Protein AF-A0A4P8XY21-F1 (afdb_monomer_lite)

Foldseek 3Di:
DDPLVVLVPDDDDCPDPSVVVNVVCVVCVVVCCVCVVPVVDDNDCVVVVVVPDDD

InterPro domains:
  IPR004291 Transposase IS66, central domain [PF03050] (8-54)

Secondary structure (DSSP, 8-state):
--HHHHHHT----TTSHHHHHHHHHHHTHHHHTGGGT-TTS-S--HHHHHHHS--

Structure (mmCIF, N/CA/C/O backbone):
data_AF-A0A4P8XY21-F1
#
_entry.id   AF-A0A4P8XY21-F1
#
loop_
_atom_site.group_PDB
_atom_site.id
_atom_site.type_symbol
_atom_site.label_atom_id
_atom_site.label_alt_id
_atom_site.label_comp_id
_atom_site.label_asym_id
_atom_site.label_entity_id
_atom_site.label_seq_id
_atom_site.pdbx_PDB_ins_code
_atom_site.Cartn_x
_atom_site.Cartn_y
_atom_site.Cartn_z
_atom_site.occupancy
_atom_site.B_iso_or_equiv
_atom_site.auth_seq_id
_atom_site.auth_comp_id
_atom_site.auth_asym_id
_atom_site.auth_atom_id
_atom_site.pdbx_PDB_model_num
ATOM 1 N N . MET A 1 1 ? -14.145 -3.385 -14.352 1.00 57.12 1 MET A N 1
ATOM 2 C CA . MET A 1 1 ? -14.273 -3.162 -12.895 1.00 57.12 1 MET A CA 1
ATOM 3 C C . MET A 1 1 ? -12.997 -3.660 -12.238 1.00 57.12 1 MET A C 1
ATOM 5 O O . MET A 1 1 ? -12.804 -4.863 -12.168 1.00 57.12 1 MET A O 1
ATOM 9 N N . THR A 1 2 ? -12.074 -2.763 -11.887 1.00 83.19 2 THR A N 1
ATOM 10 C CA . THR A 1 2 ? -10.790 -3.140 -11.272 1.00 83.19 2 THR A CA 1
ATOM 11 C C . THR A 1 2 ? -10.974 -3.387 -9.773 1.00 83.19 2 THR A C 1
ATOM 13 O O . THR A 1 2 ? -11.844 -2.778 -9.148 1.00 83.19 2 THR A O 1
ATOM 16 N N . LEU A 1 3 ? -10.148 -4.260 -9.188 1.00 83.06 3 LEU A N 1
ATOM 17 C CA . LEU A 1 3 ? -10.147 -4.578 -7.752 1.00 83.06 3 LEU A CA 1
ATOM 18 C C . LEU A 1 3 ? -10.139 -3.318 -6.868 1.00 83.06 3 LEU A C 1
ATOM 20 O O . LEU A 1 3 ? -10.852 -3.253 -5.872 1.00 83.06 3 LEU A O 1
ATOM 24 N N . LEU A 1 4 ? -9.376 -2.296 -7.267 1.00 84.69 4 LEU A N 1
ATOM 25 C CA . LEU A 1 4 ? -9.281 -1.035 -6.537 1.00 84.69 4 LEU A CA 1
ATOM 26 C C . LEU A 1 4 ? -10.607 -0.261 -6.521 1.00 84.69 4 LEU A C 1
ATOM 28 O O . LEU A 1 4 ? -11.053 0.160 -5.462 1.00 84.69 4 LEU A O 1
ATOM 32 N N . CYS A 1 5 ? -11.278 -0.144 -7.670 1.00 86.19 5 CYS A N 1
ATOM 33 C CA . CYS A 1 5 ? -12.577 0.529 -7.760 1.00 86.19 5 CYS A CA 1
ATOM 34 C C . CYS A 1 5 ? -13.653 -0.194 -6.929 1.00 86.19 5 CYS A C 1
ATOM 36 O O . CYS A 1 5 ? -14.559 0.434 -6.385 1.00 86.19 5 CYS A O 1
ATOM 38 N N . TRP A 1 6 ? -13.561 -1.523 -6.815 1.00 87.75 6 TRP A N 1
ATOM 39 C CA . TRP A 1 6 ? -14.416 -2.291 -5.910 1.00 87.75 6 TRP A CA 1
ATOM 40 C C . TRP A 1 6 ? -14.076 -2.028 -4.434 1.00 87.75 6 TRP A C 1
ATOM 42 O O . TRP A 1 6 ? -14.992 -1.849 -3.630 1.00 87.75 6 TRP A O 1
ATOM 52 N N . ALA A 1 7 ? -12.785 -1.952 -4.092 1.00 86.44 7 ALA A N 1
ATOM 53 C CA . ALA A 1 7 ? -12.305 -1.703 -2.734 1.00 86.44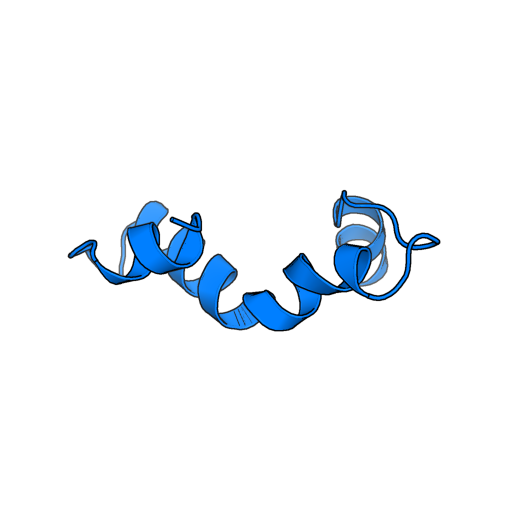 7 ALA A CA 1
ATOM 54 C C . ALA A 1 7 ? -12.704 -0.311 -2.207 1.00 86.44 7 ALA A C 1
ATOM 56 O O . ALA A 1 7 ? -13.125 -0.191 -1.060 1.00 86.44 7 ALA A O 1
ATOM 57 N N . GLU A 1 8 ? -12.657 0.727 -3.047 1.00 84.62 8 GLU A N 1
ATOM 58 C CA . GLU A 1 8 ? -13.055 2.098 -2.679 1.00 84.62 8 GLU A CA 1
ATOM 5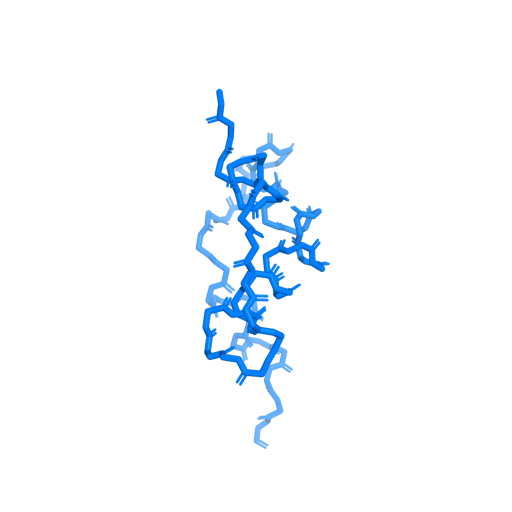9 C C . GLU A 1 8 ? -14.540 2.240 -2.329 1.00 84.62 8 GLU A C 1
ATOM 61 O O . GLU A 1 8 ? -14.923 3.147 -1.594 1.00 84.62 8 GLU A O 1
ATOM 66 N N . LYS A 1 9 ? -15.383 1.337 -2.835 1.00 87.56 9 LYS A N 1
ATOM 67 C CA . LYS A 1 9 ? -16.825 1.329 -2.555 1.00 87.56 9 LYS A CA 1
ATOM 68 C C . LYS A 1 9 ? -17.176 0.638 -1.238 1.00 87.56 9 LYS A C 1
ATOM 70 O O . LYS A 1 9 ? -18.339 0.661 -0.843 1.00 87.56 9 LYS A O 1
ATOM 75 N N . GLN A 1 10 ? -16.213 -0.003 -0.577 1.00 84.69 10 GLN A N 1
ATOM 76 C CA . GLN A 1 10 ? -16.471 -0.716 0.669 1.00 84.69 10 GLN A CA 1
ATOM 77 C C . GLN A 1 10 ? -16.388 0.235 1.864 1.00 84.69 10 GLN A C 1
ATOM 79 O O . GLN A 1 10 ? -15.403 0.948 2.043 1.00 84.69 10 GLN A O 1
ATOM 84 N N . SER A 1 11 ? -17.393 0.186 2.737 1.00 77.56 11 SER A N 1
ATOM 85 C CA . SER A 1 11 ? -17.323 0.823 4.053 1.00 77.56 11 SER A CA 1
ATOM 86 C C . SER A 1 11 ? -16.677 -0.154 5.035 1.00 77.56 11 SER A C 1
ATOM 88 O O . SER A 1 11 ? -17.326 -1.081 5.518 1.00 77.56 11 SER A O 1
ATOM 90 N N . ILE A 1 12 ? -15.369 -0.011 5.269 1.00 77.81 12 ILE A N 1
ATOM 91 C CA . ILE A 1 12 ? -14.590 -0.919 6.125 1.00 77.81 12 ILE A CA 1
ATOM 92 C C . ILE A 1 12 ? -14.103 -0.191 7.366 1.00 77.81 12 ILE A C 1
ATOM 94 O O . ILE A 1 12 ? -13.577 0.919 7.303 1.00 77.81 12 ILE A O 1
ATOM 98 N N . ALA A 1 13 ? -14.220 -0.865 8.510 1.00 73.75 13 ALA A N 1
ATOM 99 C CA . ALA A 1 13 ? -13.660 -0.389 9.762 1.00 73.75 13 ALA A CA 1
ATOM 100 C C . ALA A 1 13 ? -12.133 -0.231 9.640 1.00 73.75 13 ALA A C 1
ATOM 102 O O . ALA A 1 13 ? -11.406 -1.213 9.456 1.00 73.75 13 ALA A O 1
ATOM 103 N N . PHE A 1 14 ? -11.655 1.006 9.796 1.00 66.62 14 PHE A N 1
ATOM 104 C CA . PHE A 1 14 ? -10.253 1.416 9.631 1.00 66.62 14 PHE A CA 1
ATOM 105 C C . PHE A 1 14 ? -9.254 0.587 10.460 1.00 66.62 14 PHE A C 1
ATOM 107 O O . PHE A 1 14 ? -8.131 0.357 10.028 1.00 66.62 14 PHE A O 1
ATOM 114 N N . LYS A 1 15 ? -9.670 0.079 11.629 1.00 78.75 15 LYS A N 1
ATOM 115 C CA . LYS A 1 15 ? -8.822 -0.733 12.525 1.00 78.75 15 LYS A CA 1
ATOM 116 C C . LYS A 1 15 ? -8.855 -2.243 12.250 1.00 78.75 15 LYS A C 1
ATOM 118 O O . LYS A 1 15 ? -8.250 -3.011 12.993 1.00 78.75 15 LYS A O 1
A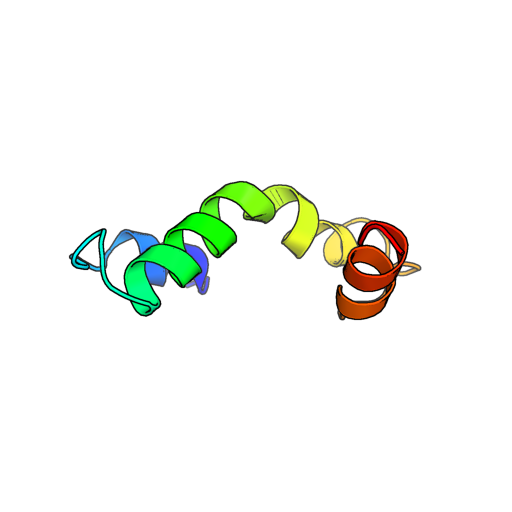TOM 123 N N . SER A 1 16 ? -9.572 -2.697 11.227 1.00 89.06 16 SER A N 1
ATOM 124 C CA . SER A 1 16 ? -9.599 -4.117 10.865 1.00 89.06 16 SER A CA 1
ATOM 125 C C . SER A 1 16 ? -8.378 -4.502 10.024 1.00 89.06 16 SER A C 1
ATOM 127 O O . SER A 1 16 ? -7.817 -3.674 9.306 1.00 89.06 16 SER A O 1
ATOM 129 N N . LYS A 1 17 ? -7.996 -5.789 10.045 1.00 89.06 17 LYS A N 1
ATOM 130 C CA . LYS A 1 17 ? -6.957 -6.326 9.142 1.00 89.06 17 LYS A CA 1
ATOM 131 C C . LYS A 1 17 ? -7.278 -6.038 7.669 1.00 89.06 17 LYS A C 1
ATOM 133 O O . LYS A 1 17 ? -6.379 -5.741 6.890 1.00 89.06 17 LYS A O 1
ATOM 138 N N . LEU A 1 18 ? -8.564 -6.073 7.312 1.00 88.75 18 LEU A N 1
ATOM 139 C CA . LEU A 1 18 ? -9.041 -5.749 5.970 1.00 88.75 18 LEU A CA 1
ATOM 140 C C . LEU A 1 18 ? -8.855 -4.260 5.637 1.00 88.75 18 LEU A C 1
ATOM 142 O O . LEU A 1 18 ? -8.388 -3.931 4.552 1.00 88.75 18 LEU A O 1
ATOM 146 N N . GLY A 1 19 ? -9.143 -3.364 6.585 1.00 89.19 19 GLY A N 1
ATOM 147 C CA . GLY A 1 19 ? -8.896 -1.926 6.437 1.00 89.19 19 GLY A CA 1
ATOM 148 C C . GLY A 1 19 ? -7.412 -1.609 6.242 1.00 89.19 19 GLY A C 1
ATOM 149 O O . GLY A 1 19 ? -7.052 -0.803 5.382 1.00 89.19 19 GLY A O 1
ATOM 150 N N . GLY A 1 20 ? -6.538 -2.314 6.967 1.00 90.12 20 GLY A N 1
ATOM 151 C CA . GLY A 1 20 ? -5.090 -2.257 6.755 1.00 90.12 20 GLY A CA 1
ATOM 152 C C . GLY A 1 20 ? -4.685 -2.708 5.348 1.00 90.12 20 GLY A C 1
ATOM 153 O O . GLY A 1 20 ? -3.940 -2.003 4.670 1.00 90.12 20 GLY A O 1
ATOM 154 N N . ALA A 1 21 ? -5.233 -3.828 4.867 1.00 89.81 21 ALA A N 1
ATOM 155 C CA . ALA A 1 21 ? -4.979 -4.318 3.512 1.00 89.81 21 ALA A CA 1
ATOM 156 C C . ALA A 1 21 ? -5.447 -3.329 2.429 1.00 89.81 21 ALA A C 1
ATOM 158 O O . ALA A 1 21 ? -4.755 -3.126 1.435 1.00 89.81 21 ALA A O 1
ATOM 159 N N . PHE A 1 22 ? -6.585 -2.662 2.630 1.00 89.94 22 PHE A N 1
ATOM 160 C CA . PHE A 1 22 ? -7.104 -1.667 1.685 1.00 89.94 22 PHE A CA 1
ATOM 161 C C . PHE A 1 22 ? -6.266 -0.391 1.686 1.00 89.94 22 PHE A C 1
ATOM 163 O O . PHE A 1 22 ? -6.000 0.178 0.629 1.00 89.94 22 PHE A O 1
ATOM 170 N N . THR A 1 23 ? -5.793 0.022 2.862 1.00 88.56 23 THR A N 1
ATOM 171 C CA . THR A 1 23 ? -4.848 1.136 2.995 1.00 88.56 23 THR A CA 1
ATOM 172 C C . THR A 1 23 ? -3.546 0.827 2.257 1.00 88.56 23 THR A C 1
ATOM 174 O O . THR A 1 23 ? -3.062 1.659 1.493 1.00 88.56 23 THR A O 1
ATOM 177 N N . TYR A 1 24 ? -3.010 -0.388 2.413 1.00 88.69 24 TYR A N 1
ATOM 178 C CA . TYR A 1 24 ? -1.838 -0.840 1.663 1.00 88.69 24 TYR A CA 1
ATOM 179 C C . TYR A 1 24 ? -2.094 -0.840 0.151 1.00 88.69 24 TYR A C 1
ATOM 181 O O . TYR A 1 24 ? -1.286 -0.290 -0.596 1.00 88.69 24 TYR A O 1
ATOM 189 N N . LEU A 1 25 ? -3.224 -1.399 -0.298 1.00 89.44 25 LEU A N 1
ATOM 190 C CA . LEU A 1 25 ? -3.609 -1.444 -1.711 1.00 89.44 25 LEU A CA 1
ATOM 191 C C . LEU A 1 25 ? -3.665 -0.038 -2.327 1.00 89.44 25 LEU A C 1
ATOM 193 O O . LEU A 1 25 ? -3.122 0.176 -3.408 1.00 89.44 25 LEU A O 1
ATOM 1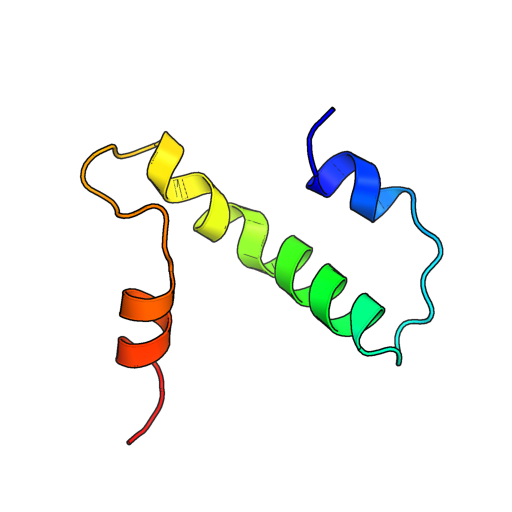97 N N . LYS A 1 26 ? -4.284 0.923 -1.628 1.00 88.50 26 LYS A N 1
ATOM 198 C CA . LYS A 1 26 ? -4.414 2.310 -2.089 1.00 88.50 26 LYS A CA 1
ATOM 199 C C . LYS A 1 26 ? -3.068 3.032 -2.126 1.00 88.50 26 LYS A C 1
ATOM 201 O O . LYS A 1 26 ? -2.732 3.651 -3.129 1.00 88.50 26 LYS A O 1
ATOM 206 N N . ASN A 1 27 ? -2.275 2.919 -1.061 1.00 90.25 27 ASN A N 1
ATOM 207 C CA . ASN A 1 27 ? -0.979 3.595 -0.970 1.00 90.25 27 ASN A CA 1
ATOM 208 C C . ASN A 1 27 ? 0.038 3.060 -1.989 1.00 90.25 27 ASN A C 1
ATOM 210 O O . ASN A 1 27 ? 0.923 3.799 -2.416 1.00 90.25 27 ASN A O 1
ATOM 214 N N . ASN A 1 28 ? -0.090 1.791 -2.390 1.00 89.88 28 ASN A N 1
ATOM 215 C CA . ASN A 1 28 ? 0.851 1.127 -3.289 1.00 89.88 28 ASN A CA 1
ATOM 216 C C . ASN A 1 28 ? 0.331 0.929 -4.721 1.00 89.88 28 ASN A C 1
ATOM 218 O O . ASN A 1 28 ? 1.036 0.315 -5.516 1.00 89.88 28 ASN A O 1
ATOM 222 N N . GLU A 1 29 ? -0.844 1.454 -5.095 1.00 89.50 29 GLU A N 1
ATOM 223 C CA . GLU A 1 29 ? -1.447 1.256 -6.429 1.00 89.50 29 GLU A CA 1
ATOM 224 C C . GLU A 1 29 ? -0.454 1.511 -7.573 1.00 89.50 29 GLU A C 1
ATOM 226 O O . GLU A 1 29 ? -0.325 0.690 -8.482 1.00 89.50 29 GLU A O 1
ATOM 231 N N . LYS A 1 30 ? 0.277 2.633 -7.509 1.00 88.62 30 LYS A N 1
ATOM 232 C CA . LYS A 1 30 ? 1.276 3.011 -8.518 1.00 88.62 30 LYS A CA 1
ATOM 233 C C . LYS A 1 30 ? 2.343 1.930 -8.702 1.00 88.62 30 LYS A C 1
ATOM 235 O O . LYS A 1 30 ? 2.754 1.661 -9.824 1.00 88.62 30 LYS A O 1
ATOM 240 N N . TYR A 1 31 ? 2.796 1.318 -7.612 1.00 86.12 31 TYR A N 1
ATOM 241 C CA . TYR A 1 31 ? 3.818 0.273 -7.651 1.00 86.12 31 TYR A CA 1
ATOM 242 C C . TYR A 1 31 ? 3.232 -1.058 -8.116 1.00 86.12 31 TYR A C 1
ATOM 244 O O . TYR A 1 31 ? 3.816 -1.721 -8.966 1.00 86.12 31 TYR A O 1
ATOM 252 N N . LEU A 1 32 ? 2.030 -1.389 -7.642 1.00 86.62 32 LEU A N 1
ATOM 253 C CA . LEU A 1 32 ? 1.307 -2.599 -8.024 1.00 86.62 32 LEU A CA 1
ATOM 254 C C . LEU A 1 32 ? 0.912 -2.623 -9.504 1.00 86.62 32 LEU A C 1
ATOM 256 O O . LEU A 1 32 ? 0.598 -3.688 -10.010 1.00 86.62 32 LEU A O 1
ATOM 260 N N . ARG A 1 33 ? 0.907 -1.487 -10.210 1.00 88.38 33 ARG A N 1
ATOM 261 C CA . ARG A 1 33 ? 0.624 -1.429 -11.654 1.00 88.38 33 ARG A CA 1
ATOM 262 C C . ARG A 1 33 ? 1.863 -1.384 -12.540 1.00 88.38 33 ARG A C 1
ATOM 264 O O . ARG A 1 33 ? 1.718 -1.526 -13.748 1.00 88.38 33 ARG A O 1
ATOM 271 N N . ARG A 1 34 ? 3.065 -1.235 -11.978 1.00 89.19 34 ARG A N 1
ATOM 272 C CA . ARG A 1 34 ? 4.292 -1.044 -12.767 1.00 89.19 34 ARG A CA 1
ATOM 273 C C . ARG A 1 34 ? 4.613 -2.176 -13.732 1.00 89.19 34 ARG A C 1
ATOM 275 O O . ARG A 1 34 ? 5.160 -1.914 -14.796 1.00 89.19 34 ARG A O 1
ATOM 282 N N . TYR A 1 35 ? 4.252 -3.413 -13.400 1.00 88.00 35 TYR A N 1
ATOM 283 C CA . TYR A 1 35 ? 4.462 -4.548 -14.304 1.00 88.00 35 TYR A CA 1
ATOM 284 C C . TYR A 1 35 ? 3.659 -4.431 -15.611 1.00 88.00 35 TYR A C 1
ATOM 286 O O . TYR A 1 35 ? 3.992 -5.076 -16.599 1.00 88.00 35 TYR A O 1
ATOM 294 N N . LEU A 1 36 ? 2.603 -3.608 -15.632 1.00 89.69 36 LEU A N 1
ATOM 295 C CA . LEU A 1 36 ? 1.847 -3.295 -16.848 1.00 89.69 36 LEU A CA 1
ATOM 296 C C . LEU A 1 36 ? 2.581 -2.281 -17.736 1.00 89.69 36 LEU A C 1
ATOM 298 O O . LEU A 1 36 ? 2.291 -2.197 -18.925 1.00 89.69 36 LEU A O 1
ATOM 302 N N . GLU A 1 37 ? 3.492 -1.496 -17.159 1.00 90.50 37 GLU A N 1
ATOM 303 C CA . GLU A 1 37 ? 4.264 -0.457 -17.850 1.00 90.50 37 GLU A CA 1
ATOM 304 C C . GLU A 1 37 ? 5.588 -1.007 -18.405 1.00 90.50 37 GLU A C 1
ATOM 306 O O . GLU A 1 37 ? 6.046 -0.563 -19.455 1.00 90.50 37 GLU A O 1
ATOM 311 N N . ASP A 1 38 ? 6.192 -1.987 -17.723 1.00 89.81 38 ASP A N 1
ATOM 312 C CA . ASP A 1 38 ? 7.421 -2.661 -18.148 1.00 89.81 38 ASP A CA 1
ATOM 313 C C . ASP A 1 38 ? 7.294 -4.181 -17.974 1.00 89.81 38 ASP A C 1
ATOM 315 O O . ASP A 1 38 ? 7.330 -4.706 -16.860 1.00 89.81 38 ASP A O 1
ATOM 319 N N . GLY A 1 39 ? 7.199 -4.897 -19.097 1.00 87.62 39 GLY A N 1
ATOM 320 C CA . GLY A 1 39 ? 7.062 -6.356 -19.127 1.00 87.62 39 GLY A CA 1
ATOM 321 C C . GLY A 1 39 ? 8.296 -7.133 -18.654 1.00 87.62 39 GLY A C 1
ATOM 322 O O . GLY A 1 39 ? 8.254 -8.359 -18.601 1.00 87.62 39 GLY A O 1
ATOM 323 N N . ARG A 1 40 ? 9.403 -6.456 -18.322 1.00 90.31 40 ARG A N 1
ATOM 324 C CA . ARG A 1 40 ? 10.568 -7.071 -17.665 1.00 90.31 40 ARG A CA 1
ATOM 325 C C . ARG A 1 40 ? 10.374 -7.219 -16.157 1.00 90.31 40 ARG A C 1
ATOM 327 O O . ARG A 1 40 ? 11.144 -7.936 -15.521 1.00 90.31 40 ARG A O 1
ATOM 334 N N . LEU A 1 41 ? 9.405 -6.509 -15.579 1.00 86.38 41 LEU A N 1
ATOM 335 C CA . LEU A 1 41 ? 9.108 -6.572 -14.155 1.00 86.38 41 LEU A CA 1
ATOM 336 C C . LEU A 1 41 ? 8.230 -7.786 -13.846 1.00 86.38 41 LEU A C 1
ATOM 338 O O . LEU A 1 41 ? 7.260 -8.076 -14.544 1.00 86.38 41 LEU A O 1
ATOM 342 N N . GLU A 1 42 ? 8.560 -8.478 -12.759 1.00 86.12 42 GLU A N 1
ATOM 343 C CA . GLU A 1 42 ? 7.734 -9.562 -12.233 1.00 86.12 42 GLU A CA 1
ATOM 344 C C . GLU A 1 42 ? 6.428 -8.997 -11.651 1.00 86.12 42 GLU A C 1
ATOM 346 O O . GLU A 1 42 ? 6.416 -7.939 -11.020 1.00 86.12 42 GLU A O 1
ATOM 351 N N . ILE A 1 43 ? 5.317 -9.717 -11.846 1.00 86.19 43 ILE A N 1
ATOM 352 C CA . ILE A 1 43 ? 4.012 -9.361 -11.255 1.00 86.19 43 ILE A CA 1
ATOM 353 C C . ILE A 1 43 ? 4.052 -9.509 -9.726 1.00 86.19 43 ILE A C 1
ATOM 355 O O . ILE A 1 43 ? 3.363 -8.790 -9.002 1.00 86.19 43 ILE A O 1
ATOM 359 N N . ASP A 1 44 ? 4.859 -10.448 -9.232 1.00 85.44 44 ASP A N 1
ATOM 360 C CA . ASP A 1 44 ? 5.021 -10.706 -7.809 1.00 85.44 44 ASP A CA 1
ATOM 361 C C . ASP A 1 44 ? 5.9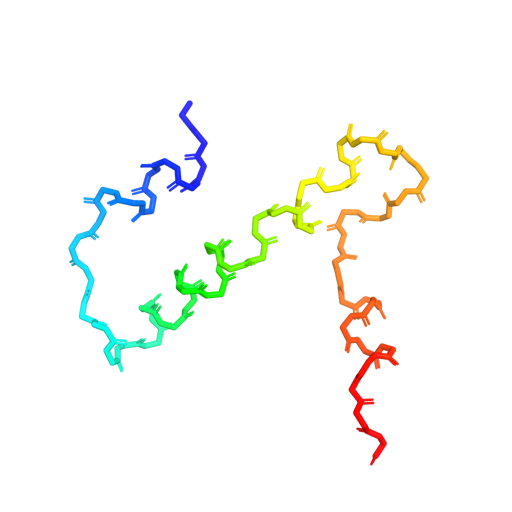93 -9.705 -7.166 1.00 85.44 44 ASP A C 1
ATOM 363 O O . ASP A 1 44 ? 7.165 -9.611 -7.529 1.00 85.44 44 ASP A O 1
ATOM 367 N N . ASN A 1 45 ? 5.505 -8.965 -6.168 1.00 84.38 45 ASN A N 1
ATOM 368 C CA . ASN A 1 45 ? 6.295 -7.942 -5.484 1.00 84.38 45 ASN A CA 1
ATOM 369 C C . ASN A 1 45 ? 7.136 -8.499 -4.317 1.00 84.38 45 ASN A C 1
ATOM 371 O O . ASN A 1 45 ? 7.886 -7.743 -3.694 1.00 84.38 45 ASN A O 1
ATOM 375 N N . ASN A 1 46 ? 7.071 -9.805 -4.004 1.00 87.06 46 ASN A N 1
ATOM 376 C CA . ASN A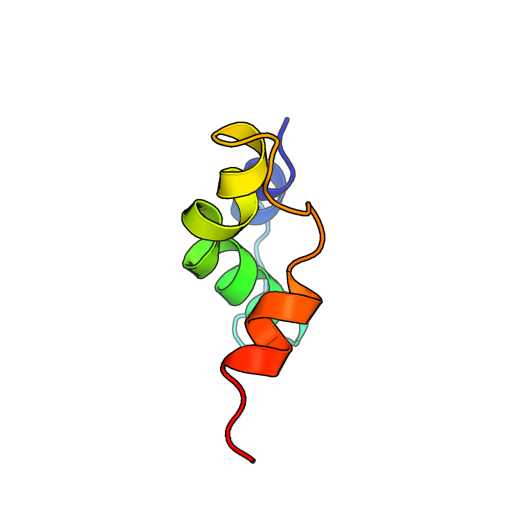 1 46 ? 7.746 -10.345 -2.817 1.00 87.06 46 ASN A CA 1
ATOM 377 C C . ASN A 1 46 ? 9.262 -10.178 -2.903 1.00 87.06 46 ASN A C 1
ATOM 379 O O . ASN A 1 46 ? 9.920 -9.977 -1.881 1.00 87.06 46 ASN A O 1
ATOM 383 N N . ARG A 1 47 ? 9.833 -10.264 -4.112 1.00 85.25 47 ARG A N 1
ATOM 384 C CA . ARG A 1 47 ? 11.272 -10.070 -4.325 1.00 85.25 47 ARG A CA 1
ATOM 385 C C . ARG A 1 47 ? 11.703 -8.657 -3.929 1.00 85.25 47 ARG A C 1
ATOM 387 O O . ARG A 1 47 ? 12.679 -8.506 -3.194 1.00 85.25 47 ARG A O 1
ATOM 394 N N . ALA A 1 48 ? 10.960 -7.639 -4.361 1.00 84.88 48 ALA A N 1
ATOM 395 C CA . ALA A 1 48 ? 11.239 -6.254 -4.001 1.00 84.88 48 ALA A CA 1
ATOM 396 C C . ALA A 1 48 ? 10.997 -6.009 -2.503 1.00 84.88 48 ALA A C 1
ATOM 398 O O . ALA A 1 48 ? 11.862 -5.445 -1.835 1.00 84.88 48 ALA A O 1
ATOM 399 N N . GLU A 1 49 ? 9.896 -6.516 -1.938 1.00 86.06 49 GLU A N 1
ATOM 400 C CA . GLU A 1 49 ? 9.597 -6.373 -0.506 1.00 86.06 49 GLU A CA 1
ATOM 401 C C . GLU A 1 49 ? 10.649 -7.036 0.391 1.00 86.06 49 GLU A C 1
ATOM 403 O O . GLU A 1 49 ? 10.996 -6.492 1.436 1.00 86.06 49 GLU A O 1
ATOM 408 N N . ARG A 1 50 ? 11.200 -8.189 -0.008 1.00 89.00 50 ARG A N 1
ATOM 409 C CA . ARG A 1 50 ? 12.319 -8.820 0.710 1.00 89.00 50 ARG A CA 1
ATOM 410 C C . ARG A 1 50 ? 13.594 -7.992 0.633 1.00 89.00 50 ARG A C 1
ATOM 412 O O . ARG A 1 50 ? 14.313 -7.937 1.619 1.00 89.00 50 ARG A O 1
ATOM 419 N N . SER A 1 51 ? 13.861 -7.350 -0.503 1.00 86.62 51 SER A N 1
ATOM 420 C CA . SER A 1 51 ? 15.084 -6.559 -0.691 1.00 86.62 51 SER A CA 1
ATOM 421 C C . SER A 1 51 ? 15.125 -5.271 0.140 1.00 86.62 51 SER A C 1
ATOM 423 O O . SER A 1 51 ? 16.210 -4.787 0.443 1.00 86.62 51 SER A O 1
ATOM 425 N N . ILE A 1 52 ? 13.960 -4.730 0.521 1.00 84.19 52 ILE A N 1
ATOM 426 C CA . ILE A 1 52 ? 13.844 -3.498 1.322 1.00 84.19 52 ILE A CA 1
ATOM 427 C C . ILE A 1 52 ? 13.630 -3.759 2.817 1.00 84.19 52 ILE A C 1
ATOM 429 O O . ILE A 1 52 ? 13.645 -2.816 3.608 1.00 84.19 52 ILE A O 1
ATOM 433 N N . LYS A 1 53 ? 13.380 -5.013 3.219 1.00 86.00 53 LYS A N 1
ATOM 434 C CA . LYS A 1 53 ? 13.253 -5.354 4.637 1.00 86.00 53 LYS A CA 1
ATOM 435 C C . LYS A 1 53 ? 14.631 -5.236 5.297 1.00 86.00 53 LYS A C 1
ATOM 437 O O . LYS A 1 53 ? 15.588 -5.797 4.764 1.00 86.00 53 LYS A O 1
ATOM 442 N N . PRO A 1 54 ? 14.744 -4.521 6.430 1.00 80.38 54 PRO A N 1
ATOM 443 C CA . PRO A 1 54 ? 15.985 -4.504 7.189 1.00 80.38 54 PRO A CA 1
ATOM 444 C C . PRO A 1 54 ? 16.324 -5.929 7.644 1.00 80.38 54 PRO A C 1
ATOM 446 O O . PRO A 1 54 ? 15.416 -6.704 7.962 1.00 80.38 54 PRO A O 1
ATOM 449 N N . LEU A 1 55 ? 17.620 -6.255 7.606 1.00 73.19 55 LEU A N 1
ATOM 450 C CA . LEU A 1 55 ? 18.174 -7.508 8.127 1.00 73.19 55 LEU A CA 1
ATOM 451 C C . LEU A 1 55 ? 17.961 -7.621 9.639 1.00 73.19 55 LEU A C 1
ATOM 453 O O . LEU A 1 55 ? 18.068 -6.576 10.323 1.00 73.19 55 LEU A O 1
#

Radius of gyration: 13.39 Å; chains: 1; bounding box: 36×14×32 Å

Organism: NCBI:txid2564099

pLDDT: mean 85.39, std 6.07, range [57.12, 90.5]

Sequence (55 aa):
MTLLCWAEKQSIAFKSKLGGAFTYLKNNEKYLRRYLEDGRLEIDNNRAERSIKPL